Protein AF-A0A520BCU8-F1 (afdb_monomer_lite)

Structure (mmCIF, N/CA/C/O backbone):
data_AF-A0A520BCU8-F1
#
_entry.id   AF-A0A520BCU8-F1
#
loop_
_atom_site.group_PDB
_atom_site.id
_atom_site.type_symbol
_atom_site.label_atom_id
_atom_site.label_alt_id
_atom_site.label_comp_id
_atom_site.label_asym_id
_atom_site.label_entity_id
_atom_site.label_seq_id
_atom_site.pdbx_PDB_ins_code
_atom_site.Cartn_x
_atom_site.Cartn_y
_atom_site.Cartn_z
_atom_site.occupancy
_atom_site.B_iso_or_equiv
_atom_site.auth_seq_id
_atom_site.auth_comp_id
_atom_site.auth_asym_id
_atom_site.auth_atom_id
_atom_site.pdbx_PDB_model_num
ATOM 1 N N . MET A 1 1 ? 6.917 11.283 -70.520 1.00 56.31 1 MET A N 1
ATOM 2 C CA . MET A 1 1 ? 8.160 11.081 -69.735 1.00 56.31 1 MET A CA 1
ATOM 3 C C . MET A 1 1 ? 8.174 11.830 -68.398 1.00 56.31 1 MET A C 1
ATOM 5 O O . MET A 1 1 ? 8.476 11.201 -67.397 1.00 56.31 1 MET A O 1
ATOM 9 N N . LYS A 1 2 ? 7.767 13.112 -68.321 1.00 52.03 2 LYS A N 1
ATOM 10 C CA . LYS A 1 2 ? 7.740 13.886 -67.053 1.00 52.03 2 LYS A CA 1
ATOM 11 C C . LYS A 1 2 ? 6.869 13.267 -65.939 1.00 52.03 2 LYS A C 1
ATOM 13 O O . LYS A 1 2 ? 7.310 13.205 -64.801 1.00 52.03 2 LYS A O 1
ATOM 18 N N . LYS A 1 3 ? 5.693 12.714 -66.276 1.00 52.50 3 LYS A N 1
ATOM 19 C CA . LYS A 1 3 ? 4.791 12.056 -65.304 1.00 52.50 3 LYS A CA 1
ATOM 20 C C . LYS A 1 3 ? 5.388 10.794 -64.656 1.00 52.50 3 LYS A C 1
ATOM 22 O O . LYS A 1 3 ? 5.073 10.509 -63.510 1.00 52.50 3 LYS A O 1
ATOM 27 N N . LEU A 1 4 ? 6.275 10.076 -65.355 1.00 54.75 4 LEU A N 1
ATOM 28 C CA . LEU A 1 4 ? 6.904 8.854 -64.838 1.00 54.75 4 LEU A CA 1
ATOM 29 C C . LEU A 1 4 ? 7.970 9.178 -63.776 1.00 54.75 4 LEU A C 1
ATOM 31 O O . LEU A 1 4 ? 8.058 8.487 -62.770 1.00 54.75 4 LEU A O 1
ATOM 35 N N . HIS A 1 5 ? 8.718 10.274 -63.948 1.00 56.88 5 HIS A N 1
ATOM 36 C CA . HIS A 1 5 ? 9.643 10.771 -62.920 1.00 56.88 5 HIS A CA 1
ATOM 37 C C . HIS A 1 5 ? 8.912 11.310 -61.685 1.00 56.88 5 HIS A C 1
ATOM 39 O O . HIS A 1 5 ? 9.359 11.060 -60.572 1.00 56.88 5 HIS A O 1
ATOM 45 N N . THR A 1 6 ? 7.766 11.982 -61.852 1.00 57.91 6 THR A N 1
ATOM 46 C CA . THR A 1 6 ? 6.951 12.445 -60.714 1.00 57.91 6 THR A CA 1
ATOM 47 C C . THR A 1 6 ? 6.420 11.277 -59.874 1.00 57.91 6 THR A C 1
ATOM 49 O O . THR A 1 6 ? 6.434 11.366 -58.652 1.00 57.91 6 THR A O 1
ATOM 52 N N . LEU A 1 7 ? 6.033 10.166 -60.515 1.00 56.09 7 LEU A N 1
ATOM 53 C CA . LEU A 1 7 ? 5.587 8.935 -59.847 1.00 56.09 7 LEU A CA 1
ATOM 54 C C . LEU A 1 7 ? 6.714 8.214 -59.086 1.00 56.09 7 LEU A C 1
ATOM 56 O O . LEU A 1 7 ? 6.496 7.747 -57.969 1.00 56.09 7 LEU A O 1
ATOM 60 N N . TYR A 1 8 ? 7.926 8.157 -59.646 1.00 57.56 8 TYR A N 1
ATOM 61 C CA . TYR A 1 8 ? 9.093 7.616 -58.934 1.00 57.56 8 TYR A CA 1
ATOM 62 C C . TYR A 1 8 ? 9.507 8.505 -57.756 1.00 57.56 8 TYR A C 1
ATOM 64 O O . TYR A 1 8 ? 9.828 7.998 -56.683 1.00 57.56 8 TYR A O 1
ATOM 72 N N . PHE A 1 9 ? 9.442 9.827 -57.922 1.00 57.75 9 PHE A N 1
ATOM 73 C CA . PHE A 1 9 ? 9.772 10.779 -56.864 1.00 57.75 9 PHE A CA 1
ATOM 74 C C . PHE A 1 9 ? 8.781 10.700 -55.690 1.00 57.75 9 PHE A C 1
ATOM 76 O O . PHE A 1 9 ? 9.198 10.714 -54.534 1.00 57.75 9 PHE A O 1
ATOM 83 N N . SER A 1 10 ? 7.482 10.517 -55.963 1.00 57.78 10 SER A N 1
ATOM 84 C CA . SER A 1 10 ? 6.477 10.292 -54.915 1.00 57.78 10 SER A CA 1
ATOM 85 C C . SER A 1 10 ? 6.637 8.940 -54.208 1.00 57.78 10 SER A C 1
ATOM 87 O O . SER A 1 10 ? 6.438 8.866 -52.999 1.00 57.78 10 SER A O 1
ATOM 89 N N . LEU A 1 11 ? 7.054 7.885 -54.922 1.00 57.47 11 LEU A N 1
ATOM 90 C CA . LEU A 1 11 ? 7.273 6.553 -54.338 1.00 57.47 11 LEU A CA 1
ATOM 91 C C . LEU A 1 11 ? 8.484 6.527 -53.382 1.00 57.47 11 LEU A C 1
ATOM 93 O O . LEU A 1 11 ? 8.438 5.882 -52.336 1.00 57.47 11 LEU A O 1
ATOM 97 N N . ILE A 1 12 ? 9.548 7.271 -53.708 1.00 58.59 12 ILE A N 1
ATOM 98 C CA . ILE A 1 12 ? 10.759 7.385 -52.876 1.00 58.59 12 ILE A CA 1
ATOM 99 C C . ILE A 1 12 ? 10.478 8.171 -51.585 1.00 58.59 12 ILE A C 1
ATOM 101 O O . ILE A 1 12 ? 10.965 7.795 -50.518 1.00 58.59 12 ILE A O 1
ATOM 105 N N . ILE A 1 13 ? 9.638 9.212 -51.644 1.00 57.94 13 ILE A N 1
ATOM 106 C CA . ILE A 1 13 ? 9.234 9.979 -50.453 1.00 57.94 13 ILE A CA 1
ATOM 107 C C . ILE A 1 13 ? 8.404 9.110 -49.495 1.00 57.94 13 ILE A C 1
ATOM 109 O O . ILE A 1 13 ? 8.630 9.155 -48.288 1.00 57.94 13 ILE A O 1
ATOM 113 N N . SER A 1 14 ? 7.510 8.254 -50.000 1.00 56.09 14 SER A N 1
ATOM 114 C CA . SER A 1 14 ? 6.736 7.335 -49.151 1.00 56.09 14 SER A CA 1
ATOM 115 C C . SER A 1 14 ? 7.593 6.259 -48.468 1.00 56.09 14 SER A C 1
ATOM 117 O O . SER A 1 14 ? 7.277 5.862 -47.348 1.00 56.09 14 SER A O 1
ATOM 119 N N . PHE A 1 15 ? 8.701 5.824 -49.080 1.00 54.28 15 PHE A N 1
ATOM 120 C CA . PHE A 1 15 ? 9.622 4.854 -48.468 1.00 54.28 15 PHE A CA 1
ATOM 121 C C . PHE A 1 15 ? 10.521 5.486 -47.386 1.00 54.28 15 PHE A C 1
ATOM 123 O O . PHE A 1 15 ? 10.886 4.826 -46.414 1.00 54.28 15 PHE A O 1
ATOM 130 N N . ALA A 1 16 ? 10.837 6.782 -47.499 1.00 54.47 16 ALA A N 1
ATOM 131 C CA . ALA A 1 16 ? 11.647 7.500 -46.511 1.00 54.47 16 ALA A CA 1
ATOM 132 C C . ALA A 1 16 ? 10.894 7.800 -45.197 1.00 54.47 16 ALA A C 1
ATOM 134 O O . ALA A 1 16 ? 11.512 7.871 -44.135 1.00 54.47 16 ALA A O 1
ATOM 135 N N . VAL A 1 17 ? 9.561 7.925 -45.237 1.00 52.97 17 VAL A N 1
ATOM 136 C CA . VAL A 1 17 ? 8.739 8.218 -44.044 1.00 52.97 17 VAL A CA 1
ATOM 137 C C . VAL A 1 17 ? 8.483 6.965 -43.185 1.00 52.97 17 VAL A C 1
ATOM 139 O O . VAL A 1 17 ? 8.250 7.084 -41.984 1.00 52.97 17 VAL A O 1
ATOM 142 N N . ALA A 1 18 ? 8.606 5.757 -43.746 1.00 53.53 18 ALA A N 1
ATOM 143 C CA . ALA A 1 18 ? 8.321 4.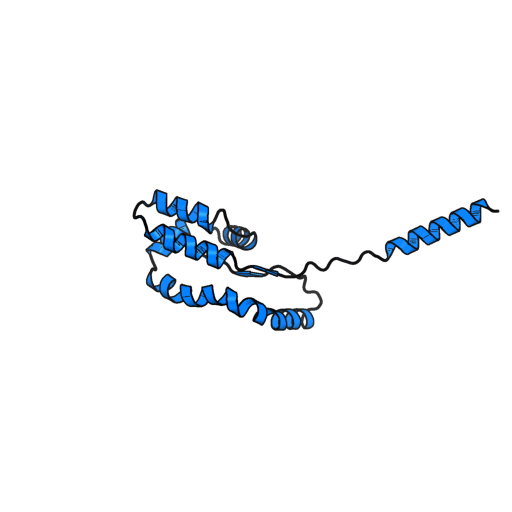505 -43.033 1.00 53.53 18 ALA A CA 1
ATOM 144 C C . ALA A 1 18 ? 9.370 4.110 -41.968 1.00 53.53 18 ALA A C 1
ATOM 146 O O . ALA A 1 18 ? 9.080 3.283 -41.107 1.00 53.53 18 ALA A O 1
ATOM 147 N N . ASN A 1 19 ? 10.570 4.706 -41.979 1.00 52.62 19 ASN A N 1
ATOM 148 C CA . ASN A 1 19 ? 11.669 4.311 -41.083 1.00 52.62 19 ASN A CA 1
ATOM 149 C C . ASN A 1 19 ? 11.728 5.079 -39.749 1.00 52.62 19 ASN A C 1
ATOM 151 O O . ASN A 1 19 ? 12.595 4.797 -38.928 1.00 52.62 19 ASN A O 1
ATOM 155 N N . ASN A 1 20 ? 10.804 6.011 -39.491 1.00 50.66 20 ASN A N 1
ATOM 156 C CA . ASN A 1 20 ? 10.735 6.752 -38.223 1.00 50.66 20 ASN A CA 1
ATOM 157 C C . ASN A 1 20 ? 9.615 6.251 -37.298 1.00 50.66 20 ASN A C 1
ATOM 159 O O . ASN A 1 20 ? 9.017 7.029 -36.556 1.00 50.66 20 ASN A O 1
ATOM 163 N N . ILE A 1 21 ? 9.336 4.943 -37.290 1.00 54.12 21 ILE A N 1
ATOM 164 C CA . ILE A 1 21 ? 8.602 4.336 -36.172 1.00 54.12 21 ILE A CA 1
ATOM 165 C C . ILE A 1 21 ? 9.599 4.181 -35.024 1.00 54.12 21 ILE A C 1
ATOM 167 O O . ILE A 1 21 ? 10.130 3.107 -34.750 1.00 54.12 21 ILE A O 1
ATOM 171 N N . GLN A 1 22 ? 9.895 5.294 -34.360 1.00 53.78 22 GLN A N 1
ATOM 172 C CA . GLN A 1 22 ? 10.575 5.263 -33.080 1.00 53.78 22 GLN A CA 1
ATOM 173 C C . GLN A 1 22 ? 9.600 4.602 -32.105 1.00 53.78 22 GLN A C 1
ATOM 175 O O . GLN A 1 22 ? 8.638 5.222 -31.655 1.00 53.78 22 GLN A O 1
ATOM 180 N N . ALA A 1 23 ? 9.798 3.310 -31.838 1.00 51.19 23 ALA A N 1
ATOM 181 C CA . ALA A 1 23 ? 9.070 2.611 -30.795 1.00 51.19 23 ALA A CA 1
ATOM 182 C C . ALA A 1 23 ? 9.281 3.400 -29.498 1.00 51.19 23 ALA A C 1
ATOM 184 O O . ALA A 1 23 ? 10.377 3.394 -28.938 1.00 51.19 23 ALA A O 1
ATOM 185 N N . GLN A 1 24 ? 8.261 4.138 -29.052 1.00 53.66 24 GLN A N 1
ATOM 186 C CA . GLN A 1 24 ? 8.291 4.805 -27.758 1.00 53.66 24 GLN A CA 1
ATOM 187 C C . GLN A 1 24 ? 8.467 3.710 -26.713 1.00 53.66 24 GLN A C 1
ATOM 189 O O . GLN A 1 24 ? 7.530 2.983 -26.380 1.00 53.66 24 GLN A O 1
ATOM 194 N N . SER A 1 25 ? 9.696 3.546 -26.223 1.00 61.16 25 SER A N 1
ATOM 195 C CA . SER A 1 25 ? 9.953 2.645 -25.118 1.00 61.16 25 SER A CA 1
ATOM 196 C C . SER A 1 25 ? 9.228 3.235 -23.920 1.00 61.16 25 SER A C 1
ATOM 198 O O . SER A 1 25 ? 9.662 4.254 -23.379 1.00 61.16 25 SER A O 1
ATOM 200 N N . LYS A 1 26 ? 8.095 2.639 -23.542 1.00 65.19 26 LYS A N 1
ATOM 201 C CA . LYS A 1 26 ? 7.363 3.034 -22.342 1.00 65.19 26 LYS A CA 1
ATOM 202 C C . LYS A 1 26 ? 8.354 2.998 -21.183 1.00 65.19 26 LYS A C 1
ATOM 204 O O . LYS A 1 26 ? 8.918 1.944 -20.885 1.00 65.19 26 LYS A O 1
ATOM 209 N N . GLN A 1 27 ? 8.638 4.159 -20.602 1.00 72.94 27 GLN A N 1
ATOM 210 C CA . GLN A 1 27 ? 9.576 4.229 -19.498 1.00 72.94 27 GLN A CA 1
ATOM 211 C C . GLN A 1 27 ? 8.954 3.502 -18.311 1.00 72.94 27 GLN A C 1
ATOM 213 O O . GLN A 1 27 ? 7.836 3.809 -17.902 1.00 72.94 27 GLN A O 1
ATOM 218 N N . GLN A 1 28 ? 9.664 2.496 -17.810 1.00 81.94 28 GLN A N 1
ATOM 219 C CA . GLN A 1 28 ? 9.267 1.773 -16.614 1.00 81.94 28 GLN A CA 1
ATOM 220 C C . GLN A 1 28 ? 9.310 2.732 -15.429 1.00 81.94 28 GLN A C 1
ATOM 222 O O . GLN A 1 28 ? 10.339 3.353 -15.169 1.00 81.94 28 GLN A O 1
ATOM 227 N N . THR A 1 29 ? 8.183 2.863 -14.735 1.00 89.31 29 THR A N 1
ATOM 228 C CA . THR A 1 29 ? 8.071 3.706 -13.547 1.00 89.31 29 THR A CA 1
ATOM 229 C C . THR A 1 29 ? 7.897 2.859 -12.298 1.00 89.31 29 THR A C 1
ATOM 231 O O . THR A 1 29 ? 7.303 1.779 -12.327 1.00 89.31 29 THR A O 1
ATOM 234 N N . ILE A 1 30 ? 8.429 3.363 -11.187 1.00 93.38 30 ILE A N 1
ATOM 235 C CA . ILE A 1 30 ? 8.203 2.806 -9.858 1.00 93.38 30 ILE A CA 1
ATOM 236 C C . ILE A 1 30 ? 7.083 3.617 -9.216 1.00 93.38 30 ILE A C 1
ATOM 238 O O . ILE A 1 30 ? 7.223 4.817 -8.985 1.00 93.38 30 ILE A O 1
ATOM 242 N N . VAL A 1 31 ? 5.961 2.962 -8.944 1.00 95.75 31 VAL A N 1
ATOM 243 C CA . VAL A 1 31 ? 4.758 3.564 -8.375 1.00 95.75 31 VAL A CA 1
ATOM 244 C C . VAL A 1 31 ? 4.576 3.031 -6.959 1.00 95.75 31 VAL A C 1
ATOM 246 O O . VAL A 1 31 ? 4.448 1.829 -6.754 1.00 95.75 31 VAL A O 1
ATOM 249 N N . TYR A 1 32 ? 4.564 3.924 -5.974 1.00 96.81 32 TYR A N 1
ATOM 250 C CA . TYR A 1 32 ? 4.471 3.564 -4.553 1.00 96.81 32 TYR A CA 1
ATOM 251 C C . TYR A 1 32 ? 3.394 4.346 -3.791 1.00 96.81 32 TYR A C 1
ATOM 253 O O . TYR A 1 32 ? 3.315 4.265 -2.569 1.00 96.81 32 TYR A O 1
ATOM 261 N N . THR A 1 33 ? 2.542 5.089 -4.500 1.00 97.69 33 THR A N 1
ATOM 262 C CA . THR A 1 33 ? 1.464 5.902 -3.910 1.00 97.69 33 THR A CA 1
ATOM 263 C C . THR A 1 33 ? 0.464 5.079 -3.098 1.00 97.69 33 THR A C 1
ATOM 265 O O . THR A 1 33 ? -0.146 5.605 -2.172 1.00 97.69 33 THR A O 1
ATOM 268 N N . ASP A 1 34 ? 0.318 3.785 -3.396 1.00 98.38 34 ASP A N 1
ATOM 269 C CA . ASP A 1 34 ? -0.547 2.889 -2.624 1.00 98.38 34 ASP A CA 1
ATOM 270 C C . ASP A 1 34 ? -0.045 2.680 -1.189 1.00 98.38 34 ASP A C 1
ATOM 272 O O . ASP A 1 34 ? -0.858 2.451 -0.297 1.00 98.38 34 ASP A O 1
ATOM 276 N N . ILE A 1 35 ? 1.261 2.812 -0.931 1.00 98.44 35 ILE A N 1
ATOM 277 C CA . ILE A 1 35 ? 1.805 2.762 0.433 1.00 98.44 35 ILE A CA 1
ATOM 278 C C . ILE A 1 35 ? 1.280 3.943 1.257 1.00 98.44 35 ILE A C 1
ATOM 280 O O . ILE A 1 35 ? 0.793 3.751 2.370 1.00 98.44 35 ILE A O 1
ATOM 284 N N . ASP A 1 36 ? 1.332 5.155 0.699 1.00 97.94 36 ASP A N 1
ATOM 285 C CA . ASP A 1 36 ? 0.845 6.364 1.370 1.00 97.94 36 ASP A CA 1
ATOM 286 C C . ASP A 1 36 ? -0.678 6.305 1.567 1.00 97.94 36 ASP A C 1
ATOM 288 O O . ASP A 1 36 ? -1.174 6.536 2.672 1.00 97.94 36 ASP A O 1
ATOM 292 N N . ASN A 1 37 ? -1.421 5.925 0.520 1.00 98.50 37 ASN A N 1
ATOM 293 C CA . ASN A 1 37 ? -2.876 5.762 0.584 1.00 98.50 37 ASN A CA 1
ATOM 294 C C . ASN A 1 37 ? -3.291 4.764 1.678 1.00 98.50 37 ASN A C 1
ATOM 296 O O . ASN A 1 37 ? -4.216 5.045 2.444 1.00 98.50 37 ASN A O 1
ATOM 300 N N . PHE A 1 38 ? -2.593 3.627 1.785 1.00 98.56 38 PHE A N 1
ATOM 301 C CA . PHE A 1 38 ? -2.874 2.626 2.811 1.00 98.56 38 PHE A CA 1
ATOM 302 C C . PHE A 1 38 ? -2.678 3.190 4.215 1.00 98.56 38 PHE A C 1
ATOM 304 O O . PHE A 1 38 ? -3.568 3.052 5.047 1.00 98.56 38 PHE A O 1
ATOM 311 N N . TRP A 1 39 ? -1.546 3.844 4.497 1.00 98.38 39 TRP A N 1
ATOM 312 C CA . TRP A 1 39 ? -1.279 4.339 5.849 1.00 98.38 39 TRP A CA 1
ATOM 313 C C . TRP A 1 39 ? -2.214 5.477 6.258 1.00 98.38 39 TRP A C 1
ATOM 315 O O . TRP A 1 39 ? -2.640 5.518 7.411 1.00 98.38 39 TRP A O 1
ATOM 325 N N . VAL A 1 40 ? -2.620 6.333 5.313 1.00 98.56 40 VAL A N 1
ATOM 326 C CA . VAL A 1 40 ? -3.676 7.332 5.543 1.00 98.56 40 VAL A CA 1
ATOM 327 C C . VAL A 1 40 ? -5.000 6.654 5.906 1.00 98.56 40 VAL A C 1
ATOM 329 O O . VAL A 1 40 ? -5.671 7.078 6.850 1.00 98.56 40 VAL A O 1
ATOM 332 N N . ALA A 1 41 ? -5.380 5.590 5.194 1.00 98.38 41 ALA A N 1
ATOM 333 C CA . ALA A 1 41 ? -6.590 4.833 5.495 1.00 98.38 41 ALA A CA 1
ATOM 334 C C . ALA A 1 41 ? -6.492 4.108 6.850 1.00 98.38 41 ALA A C 1
ATOM 336 O O . ALA A 1 41 ? -7.404 4.214 7.666 1.00 98.38 41 ALA A O 1
ATOM 337 N N . PHE A 1 42 ? -5.369 3.440 7.119 1.00 98.31 42 PHE A N 1
ATOM 338 C CA . PHE A 1 42 ? -5.079 2.712 8.356 1.00 98.31 42 PHE A CA 1
ATOM 339 C C . PHE A 1 42 ? -5.174 3.608 9.597 1.00 98.31 42 PHE A C 1
ATOM 341 O O . PHE A 1 42 ? -5.810 3.240 10.586 1.00 98.31 42 PHE A O 1
ATOM 348 N N . ASP A 1 43 ? -4.572 4.798 9.552 1.00 98.00 43 ASP A N 1
ATOM 349 C CA . ASP A 1 43 ? -4.641 5.754 10.660 1.00 98.00 43 ASP A CA 1
ATOM 350 C C . ASP A 1 43 ? -6.075 6.296 10.823 1.00 98.00 43 ASP A C 1
ATOM 352 O O . ASP A 1 43 ? -6.584 6.390 11.938 1.00 98.00 43 ASP A O 1
ATOM 356 N N . SER A 1 44 ? -6.777 6.558 9.713 1.00 98.19 44 SER A N 1
ATOM 357 C CA . SER A 1 44 ? -8.161 7.058 9.726 1.00 98.19 44 SER A CA 1
ATOM 358 C C . SER A 1 44 ? -9.161 6.047 10.306 1.00 98.19 44 SER A C 1
ATOM 360 O O . SER A 1 44 ? -10.054 6.430 11.062 1.00 98.19 44 SER A O 1
ATOM 362 N N . VAL A 1 45 ? -9.011 4.754 9.999 1.00 97.19 45 VAL A N 1
ATOM 363 C CA . VAL A 1 45 ? -9.861 3.663 10.522 1.00 97.19 45 VAL A CA 1
ATOM 364 C C . VAL A 1 45 ? -9.869 3.632 12.048 1.00 97.19 45 VAL A C 1
ATOM 366 O O . VAL A 1 45 ? -10.901 3.366 12.656 1.00 97.19 45 VAL A O 1
ATOM 369 N N . GLN A 1 46 ? -8.739 3.942 12.681 1.00 95.00 46 GLN A N 1
ATOM 370 C CA . GLN A 1 46 ? -8.591 3.882 14.137 1.00 95.00 46 GLN A CA 1
ATOM 371 C C . GLN A 1 46 ? -9.298 5.029 14.874 1.00 95.00 46 GLN A C 1
ATOM 373 O O . GLN A 1 46 ? -9.459 4.965 16.089 1.00 95.00 46 GLN A O 1
ATOM 378 N N . THR A 1 47 ? -9.758 6.063 14.162 1.00 97.06 47 THR A N 1
ATOM 379 C CA . THR A 1 47 ? -10.460 7.213 14.763 1.00 97.06 47 THR A CA 1
ATOM 380 C C . THR A 1 47 ? -11.928 6.930 15.101 1.00 97.06 47 THR A C 1
ATOM 382 O O . THR A 1 47 ? -12.610 7.765 15.692 1.00 97.06 47 THR A O 1
ATOM 385 N N . THR A 1 48 ? -12.438 5.755 14.731 1.00 96.94 48 THR A N 1
ATOM 386 C CA . THR A 1 48 ? -13.814 5.336 14.998 1.00 96.94 48 THR A CA 1
ATOM 387 C C . THR A 1 48 ? -13.874 3.844 15.306 1.00 96.94 48 THR A C 1
ATOM 389 O O . THR A 1 48 ? -13.041 3.078 14.835 1.00 96.94 48 THR A O 1
ATOM 392 N N . THR A 1 49 ? -14.867 3.419 16.083 1.00 95.19 49 THR A N 1
ATOM 393 C CA . THR A 1 49 ? -15.157 2.004 16.376 1.00 95.19 49 THR A CA 1
ATOM 394 C C . THR A 1 49 ? -16.312 1.449 15.536 1.00 95.19 49 THR A C 1
ATOM 396 O O . THR A 1 49 ? -16.576 0.248 15.557 1.00 95.19 49 THR A O 1
ATOM 399 N N . ASP A 1 50 ? -16.994 2.306 14.773 1.00 98.00 50 ASP A N 1
ATOM 400 C CA . ASP A 1 50 ? -18.098 1.929 13.894 1.00 98.00 50 ASP A CA 1
ATOM 401 C C . ASP A 1 50 ? -17.568 1.148 12.683 1.00 98.00 50 ASP A C 1
ATOM 403 O O . ASP A 1 50 ? -16.829 1.677 11.850 1.00 98.00 50 ASP A O 1
ATOM 407 N N . SER A 1 51 ? -17.965 -0.121 12.578 1.00 95.94 51 SER A N 1
ATOM 408 C CA . SER A 1 51 ? -17.477 -1.028 11.535 1.00 95.94 51 SER A CA 1
ATOM 409 C C . SER A 1 51 ? -17.818 -0.567 10.118 1.00 95.94 51 SER A C 1
ATOM 411 O O . SER A 1 51 ? -16.986 -0.716 9.225 1.00 95.94 51 SER A O 1
ATOM 41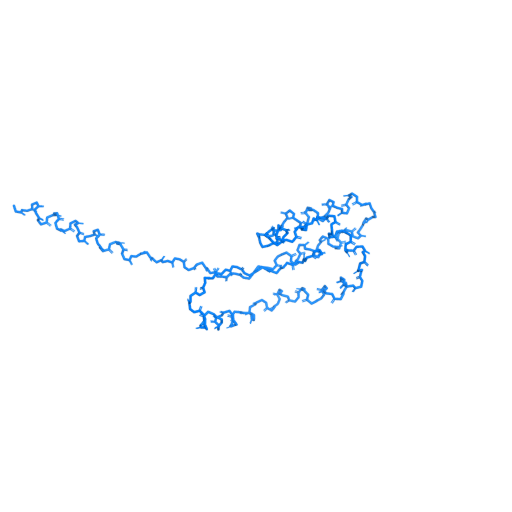3 N N . LEU A 1 52 ? -19.002 0.013 9.902 1.00 97.75 52 LEU A N 1
ATOM 414 C CA . LEU A 1 52 ? -19.413 0.483 8.578 1.00 97.75 52 LEU A CA 1
ATOM 415 C C . LEU A 1 52 ? -18.620 1.728 8.181 1.00 97.75 52 LEU A C 1
ATOM 417 O O . LEU A 1 52 ? -18.181 1.843 7.035 1.00 97.75 52 LEU A O 1
ATOM 421 N N . LYS A 1 53 ? -18.360 2.631 9.135 1.00 98.38 53 LYS A N 1
ATOM 422 C CA . LYS A 1 53 ? -17.492 3.794 8.893 1.00 98.38 53 LYS A CA 1
ATOM 423 C C . LYS A 1 53 ? -16.058 3.373 8.600 1.00 98.38 53 LYS A C 1
ATOM 425 O O . LYS A 1 53 ? -15.466 3.891 7.659 1.00 98.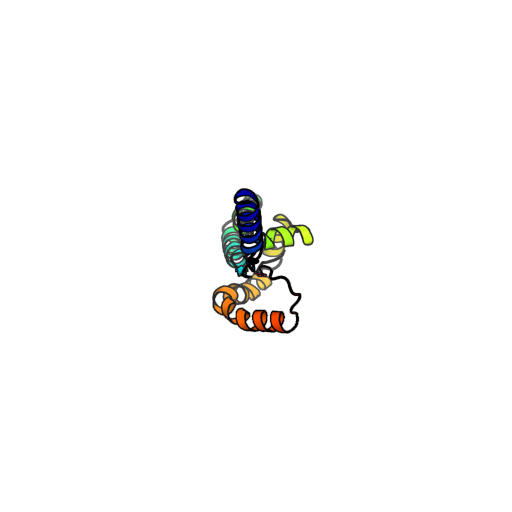38 53 LYS A O 1
ATOM 430 N N . GLN A 1 54 ? -15.510 2.418 9.350 1.00 98.44 54 GLN A N 1
ATOM 431 C CA . GLN A 1 54 ? -14.168 1.891 9.093 1.00 98.44 54 GLN A CA 1
ATOM 432 C C . GLN A 1 54 ? -14.051 1.274 7.693 1.00 98.44 54 GLN A C 1
ATOM 434 O O . GLN A 1 54 ? -13.096 1.567 6.971 1.00 98.44 54 GLN A O 1
ATOM 439 N N . LEU A 1 55 ? -15.044 0.477 7.288 1.00 98.38 55 LEU A N 1
ATOM 440 C CA . LEU A 1 55 ? -15.087 -0.122 5.957 1.00 98.38 55 LEU A CA 1
ATOM 441 C C . LEU A 1 55 ? -15.143 0.952 4.861 1.00 98.38 55 LEU A C 1
ATOM 443 O O . LEU A 1 55 ? -14.360 0.908 3.915 1.00 98.38 55 LEU A O 1
ATOM 447 N N . ASN A 1 56 ? -16.005 1.963 5.018 1.00 98.50 56 ASN A N 1
ATOM 448 C CA . ASN A 1 56 ? -16.112 3.072 4.069 1.00 98.50 56 ASN A CA 1
ATOM 449 C C . ASN A 1 56 ? -14.806 3.879 3.958 1.00 98.50 56 ASN A C 1
ATOM 451 O O . ASN A 1 56 ? -14.397 4.255 2.860 1.00 98.50 56 ASN A O 1
ATOM 455 N N . VAL A 1 57 ? -14.127 4.116 5.084 1.00 98.50 57 VAL A N 1
ATOM 456 C CA . VAL A 1 57 ? -12.826 4.796 5.116 1.00 98.50 57 VAL A CA 1
ATOM 457 C C . VAL A 1 57 ? -11.781 4.012 4.321 1.00 98.50 57 VAL A C 1
ATOM 459 O O . VAL A 1 57 ? -11.111 4.612 3.480 1.00 98.50 57 VAL A O 1
ATOM 462 N N . LEU A 1 58 ? -11.663 2.693 4.527 1.00 98.25 58 LEU A N 1
ATOM 463 C CA . LEU A 1 58 ? -10.734 1.852 3.757 1.00 98.25 58 LEU A CA 1
ATOM 464 C C . LEU A 1 58 ? -11.078 1.823 2.273 1.00 98.25 58 LEU A C 1
ATOM 466 O O . LEU A 1 58 ? -10.185 1.993 1.441 1.00 98.25 58 LEU A O 1
ATOM 470 N N . GLN A 1 59 ? -12.361 1.666 1.944 1.00 98.56 59 GLN A N 1
ATOM 471 C CA . GLN A 1 59 ? -12.826 1.666 0.562 1.00 98.56 59 GLN A CA 1
ATOM 472 C C . GLN A 1 59 ? -12.389 2.955 -0.141 1.00 98.56 59 GLN A C 1
ATOM 474 O O . GLN A 1 59 ? -11.662 2.916 -1.128 1.00 98.56 59 GLN A O 1
ATOM 479 N N . ARG A 1 60 ? -12.749 4.107 0.428 1.00 98.69 60 ARG A N 1
ATOM 480 C CA . ARG A 1 60 ? -12.544 5.415 -0.198 1.00 98.69 60 ARG A CA 1
ATOM 481 C C . ARG A 1 60 ? -11.082 5.847 -0.238 1.00 98.69 60 ARG A C 1
ATOM 483 O O . ARG A 1 60 ? -10.654 6.501 -1.188 1.00 98.69 60 ARG A O 1
ATOM 490 N N . LEU A 1 61 ? -10.330 5.591 0.832 1.00 98.69 61 LEU A N 1
ATOM 491 C CA . LEU A 1 61 ? -8.968 6.113 0.968 1.00 98.69 61 LEU A CA 1
ATOM 492 C C . LEU A 1 61 ? -7.908 5.172 0.409 1.00 98.69 61 LEU A C 1
ATOM 494 O O . LEU A 1 61 ? -6.861 5.670 0.000 1.00 98.69 61 LEU A O 1
ATOM 498 N N . TYR A 1 62 ? -8.178 3.866 0.349 1.00 98.44 62 TYR A N 1
ATOM 499 C CA . TYR A 1 62 ? -7.222 2.892 -0.161 1.00 98.44 62 TYR A CA 1
ATOM 500 C C . TYR A 1 62 ? -7.683 2.224 -1.453 1.00 98.44 62 TYR A C 1
ATOM 502 O O . TYR A 1 62 ? -7.015 2.359 -2.476 1.00 98.44 62 TYR A O 1
ATOM 510 N N . VAL A 1 63 ? -8.835 1.552 -1.437 1.00 98.25 63 VAL A N 1
ATOM 511 C CA . VAL A 1 63 ? -9.261 0.737 -2.580 1.00 98.25 63 VAL A CA 1
ATOM 512 C C . VAL A 1 63 ? -9.616 1.607 -3.779 1.00 98.25 63 VAL A C 1
ATOM 514 O O . VAL A 1 63 ? -9.077 1.383 -4.859 1.00 98.25 63 VAL A O 1
ATOM 517 N N . ASP A 1 64 ? -10.468 2.616 -3.627 1.00 98.50 64 ASP A N 1
ATOM 518 C CA . ASP A 1 64 ? -10.928 3.481 -4.724 1.00 98.50 64 ASP A CA 1
ATOM 519 C C . ASP A 1 64 ? -9.793 4.313 -5.325 1.00 98.50 64 ASP A C 1
ATOM 521 O O . ASP A 1 64 ? -9.748 4.519 -6.535 1.00 98.50 64 ASP A O 1
ATOM 525 N N . LYS A 1 65 ? -8.835 4.729 -4.490 1.00 98.44 65 LYS A N 1
ATOM 526 C CA . LYS A 1 65 ? -7.614 5.438 -4.907 1.00 98.44 65 LYS A CA 1
ATOM 527 C C . LYS A 1 65 ? -6.503 4.513 -5.410 1.00 98.44 65 LYS A C 1
ATOM 529 O O . LYS A 1 65 ? -5.431 5.002 -5.767 1.00 98.44 65 LYS A O 1
ATOM 534 N N . GLY A 1 66 ? -6.740 3.204 -5.398 1.00 97.81 66 GLY A N 1
ATOM 535 C CA . GLY A 1 66 ? -5.753 2.195 -5.737 1.00 97.81 66 GLY A CA 1
ATOM 536 C C . GLY A 1 66 ? -5.209 2.354 -7.148 1.00 97.81 66 GLY A C 1
ATOM 537 O O . GLY A 1 66 ? -5.966 2.568 -8.098 1.00 97.81 66 GLY A O 1
ATOM 538 N N . THR A 1 67 ? -3.894 2.208 -7.296 1.00 98.31 67 THR A N 1
ATOM 539 C CA . THR A 1 67 ? -3.261 2.210 -8.619 1.00 98.31 67 THR A CA 1
ATOM 540 C C . THR A 1 67 ? -3.723 1.013 -9.461 1.00 98.31 67 THR A C 1
ATOM 542 O O . THR A 1 67 ? -4.225 0.024 -8.915 1.00 98.31 67 THR A O 1
ATOM 545 N N . PRO A 1 68 ? -3.485 1.020 -10.790 1.00 97.62 68 PRO A N 1
ATOM 546 C CA . PRO A 1 68 ? -3.716 -0.165 -11.615 1.00 97.62 68 PRO A CA 1
ATOM 547 C C . PRO A 1 68 ? -3.030 -1.426 -11.071 1.00 97.62 68 PRO A C 1
ATOM 549 O O . PRO A 1 68 ? -3.587 -2.514 -11.179 1.00 97.62 68 PRO A O 1
ATOM 552 N N . GLY A 1 69 ? -1.857 -1.280 -10.439 1.00 97.06 69 GLY A N 1
ATOM 553 C CA . GLY A 1 69 ? -1.155 -2.385 -9.792 1.00 97.06 69 GLY A CA 1
ATOM 554 C C . GLY A 1 69 ? -1.914 -2.954 -8.598 1.00 97.06 69 GLY A C 1
ATOM 555 O O . GLY A 1 69 ? -2.067 -4.169 -8.513 1.00 97.06 69 GLY A O 1
ATOM 556 N N . LEU A 1 70 ? -2.449 -2.103 -7.714 1.00 98.19 70 LEU A N 1
ATOM 557 C CA . LEU A 1 70 ? -3.280 -2.566 -6.598 1.00 98.19 70 LEU A CA 1
ATOM 558 C C . LEU A 1 70 ? -4.560 -3.239 -7.092 1.00 98.19 70 LEU A C 1
ATOM 560 O O . LEU A 1 70 ? -4.909 -4.302 -6.593 1.00 98.19 70 LEU A O 1
ATOM 564 N N . LYS A 1 71 ? -5.235 -2.667 -8.095 1.00 98.06 71 LYS A N 1
ATOM 565 C CA . LYS A 1 71 ? -6.457 -3.258 -8.663 1.00 98.06 71 LYS A CA 1
ATOM 566 C C . LYS A 1 71 ? -6.197 -4.641 -9.266 1.00 98.06 71 LYS A C 1
ATOM 568 O O . LYS A 1 71 ? -6.915 -5.581 -8.942 1.00 98.06 71 LYS A O 1
ATOM 573 N N . ALA A 1 72 ? -5.134 -4.784 -10.057 1.00 97.50 72 ALA A N 1
ATOM 574 C CA . ALA A 1 72 ? -4.734 -6.076 -10.612 1.00 97.50 72 ALA A CA 1
ATOM 575 C C . ALA A 1 72 ? -4.325 -7.074 -9.514 1.00 97.50 72 ALA A C 1
ATOM 577 O O . ALA A 1 72 ? -4.636 -8.259 -9.594 1.00 97.50 72 ALA A O 1
ATOM 578 N N . PHE A 1 73 ? -3.648 -6.601 -8.464 1.00 96.56 73 PHE A N 1
ATOM 579 C CA . PHE A 1 73 ? -3.270 -7.440 -7.330 1.00 96.56 73 PHE A CA 1
ATOM 580 C C . PHE A 1 73 ? -4.493 -7.926 -6.541 1.00 96.56 73 PHE A C 1
ATOM 582 O O . PHE A 1 73 ? -4.555 -9.100 -6.183 1.00 96.56 73 PHE A O 1
ATOM 589 N N . MET A 1 74 ? -5.483 -7.054 -6.328 1.00 97.25 74 MET A N 1
ATOM 590 C CA . MET A 1 74 ? -6.769 -7.399 -5.718 1.00 97.25 74 MET A CA 1
ATOM 591 C C . MET A 1 74 ? -7.502 -8.469 -6.514 1.00 97.25 74 MET A C 1
ATOM 593 O O . MET A 1 74 ? -7.926 -9.462 -5.934 1.00 97.25 74 MET A O 1
ATOM 597 N N . GLU A 1 75 ? -7.611 -8.287 -7.829 1.00 97.62 75 GLU A N 1
ATOM 598 C CA . GLU A 1 75 ? -8.252 -9.246 -8.728 1.00 97.62 75 GLU A CA 1
ATOM 599 C C . GLU A 1 75 ? -7.548 -10.607 -8.680 1.00 97.62 75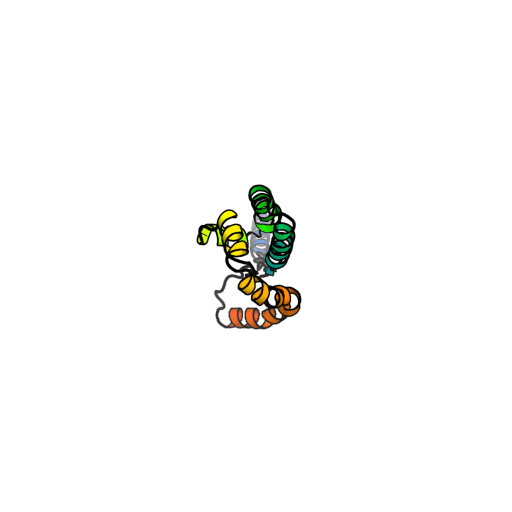 GLU A C 1
ATOM 601 O O . GLU A 1 75 ? -8.186 -11.633 -8.454 1.00 97.62 75 GLU A O 1
ATOM 606 N N . ALA A 1 76 ? -6.216 -10.618 -8.785 1.00 97.31 76 ALA A N 1
ATOM 607 C CA . ALA A 1 76 ? -5.426 -11.846 -8.776 1.00 97.31 76 ALA A CA 1
ATOM 608 C C . ALA A 1 76 ? -5.462 -12.600 -7.434 1.00 97.31 76 ALA A C 1
ATOM 610 O O . ALA A 1 76 ? -5.221 -13.808 -7.402 1.00 97.31 76 ALA A O 1
ATOM 611 N N . LYS A 1 77 ? -5.699 -11.900 -6.317 1.00 96.25 77 LYS A N 1
ATOM 612 C CA . LYS A 1 77 ? -5.718 -12.480 -4.964 1.00 96.25 77 LYS A CA 1
ATOM 613 C C . LYS A 1 77 ? -7.118 -12.646 -4.375 1.00 96.25 77 LYS A C 1
ATOM 615 O O . LYS A 1 77 ? -7.239 -13.263 -3.322 1.00 96.25 77 LYS A O 1
ATOM 620 N N . GLY A 1 78 ? -8.153 -12.120 -5.028 1.00 95.94 78 GLY A N 1
ATOM 621 C CA . GLY A 1 78 ? -9.514 -12.094 -4.492 1.00 95.94 78 GLY A CA 1
ATOM 622 C C . GLY A 1 78 ? -9.650 -11.230 -3.234 1.00 95.94 78 GLY A C 1
ATOM 623 O O . GLY A 1 78 ? -10.437 -11.556 -2.349 1.00 95.94 78 GLY A O 1
ATOM 624 N N . TYR A 1 79 ? -8.859 -10.160 -3.111 1.00 95.69 79 TYR A N 1
ATOM 625 C CA . TYR A 1 79 ? -8.906 -9.294 -1.933 1.00 95.69 79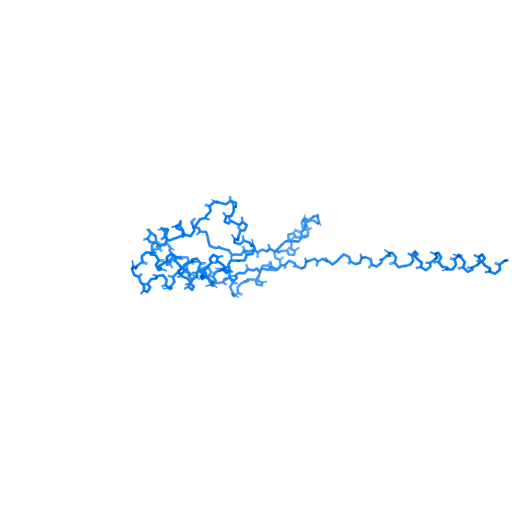 TYR A CA 1
ATOM 626 C C . TYR A 1 79 ? -10.119 -8.371 -1.941 1.00 95.69 79 TYR A C 1
ATOM 628 O O . TYR A 1 79 ? -10.442 -7.748 -2.953 1.00 95.69 79 TYR A O 1
ATOM 636 N N . THR A 1 80 ? -10.735 -8.227 -0.770 1.00 97.56 80 THR A N 1
ATOM 637 C CA . THR A 1 80 ? -11.861 -7.321 -0.534 1.00 97.56 80 THR A CA 1
ATOM 638 C C . THR A 1 80 ? -11.533 -6.332 0.578 1.00 97.56 80 THR A C 1
ATOM 640 O O . THR A 1 80 ? -10.643 -6.556 1.402 1.00 97.56 80 THR A O 1
ATOM 643 N N . THR A 1 81 ? -12.263 -5.223 0.627 1.00 97.81 81 THR A N 1
ATOM 644 C CA . THR A 1 81 ? -12.084 -4.186 1.653 1.00 97.81 81 THR A CA 1
ATOM 645 C C . THR A 1 81 ? -12.337 -4.730 3.062 1.00 97.81 81 THR A C 1
ATOM 647 O O . THR A 1 81 ? -11.646 -4.360 4.012 1.00 97.81 81 THR A O 1
ATOM 650 N N . GLU A 1 82 ? -13.278 -5.664 3.198 1.00 97.75 82 GLU A N 1
ATOM 651 C CA . GLU A 1 82 ? -13.581 -6.372 4.442 1.00 97.75 82 GLU A CA 1
ATOM 652 C C . GLU A 1 82 ? -12.392 -7.214 4.911 1.00 97.75 82 GLU A C 1
ATOM 654 O O . GLU A 1 82 ? -12.100 -7.231 6.108 1.00 97.75 82 GLU A O 1
ATOM 659 N N . ALA A 1 83 ? -11.676 -7.865 3.985 1.00 96.81 83 ALA A N 1
ATOM 660 C CA . ALA A 1 83 ? -10.484 -8.647 4.308 1.00 96.81 83 ALA A CA 1
ATOM 661 C C . ALA A 1 83 ? -9.383 -7.760 4.911 1.00 96.81 83 ALA A C 1
ATOM 663 O O . ALA A 1 83 ? -8.826 -8.092 5.958 1.00 96.81 83 ALA A O 1
ATOM 664 N N . TRP A 1 84 ? -9.136 -6.579 4.333 1.00 96.81 84 TRP A N 1
ATOM 665 C CA . TRP A 1 84 ? -8.212 -5.607 4.930 1.00 96.81 84 TRP A CA 1
ATOM 666 C C . TRP A 1 84 ? -8.652 -5.170 6.321 1.00 96.81 84 TRP A C 1
ATOM 668 O O . TRP A 1 84 ? -7.833 -5.138 7.240 1.00 96.81 84 TRP A O 1
ATOM 678 N N . LEU A 1 85 ? -9.934 -4.836 6.493 1.00 97.56 85 LEU A N 1
ATOM 679 C CA . LEU A 1 85 ? -10.442 -4.401 7.790 1.00 97.56 85 LEU A CA 1
ATOM 680 C C . LEU A 1 85 ? -10.266 -5.492 8.856 1.00 97.56 85 LEU A C 1
ATOM 682 O O . LEU A 1 85 ? -9.871 -5.190 9.985 1.00 97.56 85 LEU A O 1
ATOM 686 N N . ALA A 1 86 ? -10.515 -6.752 8.494 1.00 97.56 86 ALA A N 1
ATOM 687 C CA . ALA A 1 86 ? -10.282 -7.895 9.367 1.00 97.56 86 ALA A CA 1
ATOM 688 C C . ALA A 1 86 ? -8.801 -7.989 9.768 1.00 97.56 86 ALA A C 1
ATOM 690 O O . ALA A 1 86 ? -8.490 -7.979 10.958 1.00 97.56 86 ALA A O 1
ATOM 691 N N . CYS A 1 87 ? -7.877 -7.968 8.805 1.00 96.62 87 CYS A N 1
ATOM 692 C CA . CYS A 1 87 ? -6.444 -8.071 9.087 1.00 96.62 87 CYS A CA 1
ATOM 693 C C . CYS A 1 87 ? -5.905 -6.886 9.907 1.00 96.62 87 CYS A C 1
ATOM 695 O O . CYS A 1 87 ? -5.074 -7.078 10.801 1.00 96.62 87 CYS A O 1
ATOM 697 N N . ILE A 1 88 ? -6.399 -5.666 9.668 1.00 96.62 88 ILE A N 1
ATOM 698 C CA . ILE A 1 88 ? -6.070 -4.471 10.466 1.00 96.62 88 ILE A CA 1
ATOM 699 C C . ILE A 1 88 ? -6.416 -4.681 11.940 1.00 96.62 88 ILE A C 1
ATOM 701 O O . ILE A 1 88 ? -5.588 -4.417 12.813 1.00 96.62 88 ILE A O 1
ATOM 705 N N . ARG A 1 89 ? -7.611 -5.209 12.216 1.00 95.50 89 ARG A N 1
ATOM 706 C CA . ARG A 1 89 ? -8.087 -5.471 13.580 1.00 95.50 89 ARG A CA 1
ATOM 707 C C . ARG A 1 89 ? -7.356 -6.639 14.239 1.00 95.50 89 ARG A C 1
ATOM 709 O O . ARG A 1 89 ? -7.045 -6.571 15.425 1.00 95.50 89 ARG A O 1
ATOM 716 N N . SER A 1 90 ? -7.066 -7.693 13.481 1.00 97.19 90 SER A N 1
ATOM 717 C CA . SER A 1 90 ? -6.486 -8.929 14.013 1.00 97.19 90 SER A CA 1
ATOM 718 C C . SER A 1 90 ? -4.994 -8.824 14.332 1.00 97.19 90 SER A C 1
ATOM 720 O O . SER A 1 90 ? -4.517 -9.528 15.221 1.00 97.19 90 SER A O 1
ATOM 722 N N . TYR A 1 91 ? -4.243 -7.953 13.645 1.00 96.81 91 TYR A N 1
ATOM 723 C CA . TYR A 1 91 ? -2.775 -7.967 13.707 1.00 96.81 91 TYR A CA 1
ATOM 724 C C . TYR A 1 91 ? -2.120 -6.600 14.000 1.00 96.81 91 TYR A C 1
ATOM 726 O O . TYR A 1 91 ? -1.186 -6.204 13.301 1.00 96.81 91 TYR A O 1
ATOM 734 N N . PRO A 1 92 ? -2.499 -5.865 15.063 1.00 95.19 92 PRO A N 1
ATOM 735 C CA . PRO A 1 92 ? -1.988 -4.508 15.320 1.00 95.19 92 PRO A CA 1
ATOM 736 C C . PRO A 1 92 ? -0.455 -4.432 15.446 1.00 95.19 92 PRO A C 1
ATOM 738 O O . PRO A 1 92 ? 0.175 -3.505 14.934 1.00 95.19 92 PRO A O 1
ATOM 741 N N . LYS A 1 93 ? 0.177 -5.441 16.066 1.00 97.31 93 LYS A N 1
ATOM 742 C CA . LYS A 1 93 ? 1.645 -5.516 16.198 1.00 97.31 93 LYS A CA 1
ATOM 743 C C . LYS A 1 93 ? 2.345 -5.715 14.852 1.00 97.31 93 LYS A C 1
ATOM 745 O O . LYS A 1 93 ? 3.427 -5.169 14.643 1.00 97.31 93 LYS A O 1
ATOM 750 N N . TYR A 1 94 ? 1.733 -6.472 13.941 1.00 97.25 94 TYR A N 1
ATOM 751 C CA . TYR A 1 94 ? 2.267 -6.667 12.595 1.00 97.25 94 TYR A CA 1
ATOM 752 C C . TYR A 1 94 ? 2.303 -5.336 11.842 1.00 97.25 94 TYR A C 1
ATOM 754 O O . TYR A 1 94 ? 3.371 -4.935 11.376 1.00 97.25 94 TYR A O 1
ATOM 762 N N . TRP A 1 95 ? 1.185 -4.603 11.823 1.00 97.06 95 TRP A N 1
ATOM 763 C CA . TRP A 1 95 ? 1.089 -3.310 11.139 1.00 97.06 95 TRP A CA 1
ATOM 764 C C . TRP A 1 95 ? 2.083 -2.289 11.690 1.00 97.06 95 TRP A C 1
ATOM 766 O O . TRP A 1 95 ? 2.801 -1.650 10.918 1.00 97.06 95 TRP A O 1
ATOM 776 N N . ALA A 1 96 ? 2.218 -2.215 13.017 1.00 96.50 96 ALA A N 1
ATOM 777 C CA . ALA A 1 96 ? 3.237 -1.389 13.658 1.00 96.50 96 ALA A CA 1
ATOM 778 C C . ALA A 1 96 ? 4.664 -1.764 13.212 1.00 96.50 96 ALA A C 1
ATOM 780 O O . ALA A 1 96 ? 5.492 -0.883 12.984 1.00 96.50 96 ALA A O 1
ATOM 781 N N . SER A 1 97 ? 4.954 -3.059 13.033 1.00 97.81 97 SER A N 1
ATOM 782 C CA . SER A 1 97 ? 6.288 -3.525 12.634 1.00 97.81 97 SER A CA 1
ATOM 783 C C . SER A 1 97 ? 6.650 -3.215 11.172 1.00 97.81 97 SER A C 1
ATOM 785 O O . SER A 1 97 ? 7.830 -3.015 10.862 1.00 97.81 97 SER A O 1
ATOM 787 N N . ILE A 1 98 ? 5.661 -3.154 10.269 1.00 97.44 98 ILE A N 1
ATOM 788 C CA . ILE A 1 98 ? 5.898 -2.943 8.831 1.00 97.44 98 ILE A CA 1
ATOM 789 C C . ILE A 1 98 ? 5.766 -1.481 8.390 1.00 97.44 98 ILE A C 1
ATOM 791 O O . ILE A 1 98 ? 6.419 -1.094 7.417 1.00 97.44 98 ILE A O 1
ATOM 795 N N . LYS A 1 99 ? 5.007 -0.638 9.108 1.00 97.56 99 LYS A N 1
ATOM 796 C CA . LYS A 1 99 ? 4.828 0.795 8.792 1.00 97.56 99 LYS A CA 1
ATOM 797 C C . LYS A 1 99 ? 6.134 1.542 8.512 1.00 97.56 99 LYS A C 1
ATOM 799 O O . LYS A 1 99 ? 6.288 2.052 7.402 1.00 97.56 99 LYS A O 1
ATOM 804 N N . PRO A 1 100 ? 7.129 1.556 9.420 1.00 97.19 100 PRO A N 1
ATOM 805 C CA . PRO A 1 100 ? 8.360 2.300 9.169 1.00 97.19 100 PRO A CA 1
ATOM 806 C C . PRO A 1 100 ? 9.185 1.719 8.016 1.00 97.19 100 PRO A C 1
ATOM 808 O O . PRO A 1 100 ? 9.953 2.449 7.402 1.00 97.19 100 PRO A O 1
ATOM 811 N N . LYS A 1 101 ? 9.061 0.421 7.709 1.00 96.25 101 LYS A N 1
ATOM 812 C CA . LYS A 1 101 ? 9.817 -0.219 6.621 1.00 96.25 101 LYS A CA 1
ATOM 813 C C . LYS A 1 101 ? 9.198 0.074 5.259 1.00 96.25 101 LYS A C 1
ATOM 815 O O . LYS A 1 101 ? 9.923 0.400 4.328 1.00 96.25 101 LYS A O 1
ATOM 820 N N . THR A 1 102 ? 7.875 -0.005 5.158 1.00 97.12 102 THR A N 1
ATOM 821 C CA . THR A 1 102 ? 7.148 0.251 3.905 1.00 97.12 102 THR A CA 1
ATOM 822 C C . THR A 1 102 ? 7.255 1.714 3.477 1.00 97.12 102 THR A C 1
ATOM 824 O O . THR A 1 102 ? 7.502 1.978 2.305 1.00 97.12 102 THR A O 1
ATOM 827 N N . LEU A 1 103 ? 7.205 2.668 4.415 1.00 96.81 103 LEU A N 1
ATOM 828 C CA . LEU A 1 103 ? 7.350 4.101 4.119 1.00 96.81 103 LEU A CA 1
ATOM 829 C C . LEU A 1 103 ? 8.738 4.493 3.574 1.00 96.81 103 LEU A C 1
ATOM 831 O O . LEU A 1 103 ? 8.867 5.522 2.909 1.00 96.81 103 LEU A O 1
ATOM 835 N N . LYS A 1 104 ? 9.781 3.675 3.791 1.00 96.31 104 LYS A N 1
ATOM 836 C CA . LYS A 1 104 ? 11.134 3.958 3.272 1.00 96.31 104 LYS A CA 1
ATOM 837 C C . LYS A 1 104 ? 11.202 3.994 1.748 1.00 96.31 104 LYS A C 1
ATOM 839 O O . LYS A 1 104 ? 12.101 4.649 1.225 1.00 96.31 104 LYS A O 1
ATOM 844 N N . ILE A 1 105 ? 10.266 3.359 1.032 1.00 94.62 105 ILE A N 1
ATOM 845 C CA . ILE A 1 105 ? 10.261 3.336 -0.442 1.00 94.62 105 ILE A CA 1
ATOM 846 C C . ILE A 1 105 ? 10.304 4.743 -1.055 1.00 94.62 105 ILE A C 1
ATOM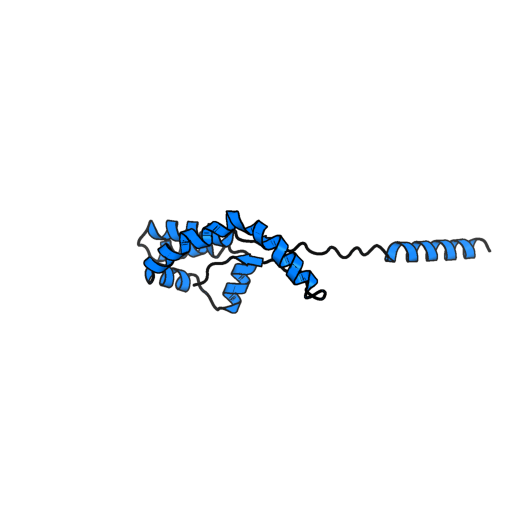 848 O O . ILE A 1 105 ? 10.929 4.959 -2.094 1.00 94.62 105 ILE A O 1
ATOM 852 N N . LYS A 1 106 ? 9.728 5.736 -0.368 1.00 92.06 106 LYS A N 1
ATOM 853 C CA . LYS A 1 106 ? 9.756 7.139 -0.789 1.00 92.06 106 LYS A CA 1
ATOM 854 C C . LYS A 1 106 ? 11.177 7.700 -0.900 1.00 92.06 106 LYS A C 1
ATOM 856 O O . LYS A 1 106 ? 11.439 8.502 -1.790 1.00 92.06 106 LYS A O 1
ATOM 861 N N . ALA A 1 107 ? 12.087 7.255 -0.035 1.00 91.88 107 ALA A N 1
ATOM 862 C CA . ALA A 1 107 ? 13.491 7.653 -0.062 1.00 91.88 107 ALA A CA 1
ATOM 863 C C . ALA A 1 107 ? 14.323 6.780 -1.014 1.00 91.88 107 ALA A C 1
ATOM 865 O O . ALA A 1 107 ? 15.163 7.306 -1.735 1.00 91.88 107 ALA A O 1
ATOM 866 N N . VAL A 1 108 ? 14.062 5.468 -1.049 1.00 90.88 108 VAL A N 1
ATOM 867 C CA . VAL A 1 108 ? 14.964 4.500 -1.705 1.00 90.88 108 VAL A CA 1
ATOM 868 C C . VAL A 1 108 ? 14.546 4.087 -3.120 1.00 90.88 108 VAL A C 1
ATOM 870 O O . VAL A 1 108 ? 15.267 3.342 -3.768 1.00 90.88 108 VAL A O 1
ATOM 873 N N . ASN A 1 109 ? 13.401 4.540 -3.646 1.00 89.50 109 ASN A N 1
ATOM 874 C CA . ASN A 1 109 ? 12.916 4.096 -4.967 1.00 89.50 109 ASN A CA 1
ATOM 875 C C . ASN A 1 109 ? 13.937 4.308 -6.099 1.00 89.50 109 ASN A C 1
ATOM 877 O O . ASN A 1 109 ? 14.074 3.432 -6.945 1.00 89.50 109 ASN A O 1
ATOM 881 N N . LYS A 1 110 ? 14.700 5.409 -6.087 1.00 89.88 110 LYS A N 1
ATOM 882 C CA . LYS A 1 110 ? 15.737 5.677 -7.100 1.00 89.88 110 LYS A CA 1
ATOM 883 C C . LYS A 1 110 ? 16.926 4.723 -7.015 1.00 89.88 110 LYS A C 1
ATOM 885 O O . LYS A 1 110 ? 17.617 4.508 -8.004 1.00 89.88 110 LYS A O 1
ATOM 890 N N . GLU A 1 111 ? 17.156 4.113 -5.854 1.00 91.75 111 GLU A N 1
ATOM 891 C CA . GLU A 1 111 ? 18.202 3.102 -5.689 1.00 91.75 111 GLU A CA 1
ATOM 892 C C . GLU A 1 111 ? 17.887 1.829 -6.485 1.00 91.75 111 GLU A C 1
ATOM 894 O O . GLU A 1 111 ? 18.784 1.024 -6.706 1.00 91.75 111 GLU A O 1
ATOM 899 N N . LEU A 1 112 ? 16.646 1.648 -6.957 1.00 89.06 112 LEU A N 1
ATOM 900 C CA . LEU A 1 112 ? 16.242 0.507 -7.781 1.00 89.06 112 LEU A CA 1
ATOM 901 C C . LEU A 1 112 ? 16.646 0.654 -9.258 1.00 89.06 112 LEU A C 1
ATOM 903 O O . LEU A 1 112 ? 16.774 -0.361 -9.947 1.00 89.06 112 LEU A O 1
ATOM 907 N N . ASP A 1 113 ? 16.893 1.875 -9.743 1.00 89.50 113 ASP A N 1
ATOM 908 C CA . ASP A 1 113 ? 17.179 2.143 -11.160 1.00 89.50 113 ASP A CA 1
ATOM 909 C C . ASP A 1 113 ? 18.395 1.356 -11.698 1.00 89.50 113 ASP A C 1
ATOM 911 O O . ASP A 1 113 ? 18.270 0.732 -12.759 1.00 89.50 113 ASP A O 1
ATOM 915 N N . PRO A 1 114 ? 19.547 1.278 -10.991 1.00 91.81 114 PRO A N 1
ATOM 916 C CA . PRO A 1 114 ? 20.691 0.487 -11.448 1.00 91.81 114 PRO A CA 1
ATOM 917 C C . PRO A 1 114 ? 20.380 -1.011 -11.543 1.00 91.81 114 PRO A C 1
ATOM 919 O O . PRO A 1 114 ? 20.845 -1.686 -12.463 1.00 91.81 114 PRO A O 1
ATOM 922 N N . TYR A 1 115 ? 19.564 -1.539 -10.627 1.00 91.25 115 TYR A N 1
ATOM 923 C CA . TYR A 1 115 ? 19.179 -2.950 -10.632 1.00 91.25 115 TYR A CA 1
ATOM 924 C C . TYR A 1 115 ? 18.231 -3.266 -11.789 1.00 91.25 115 TYR A C 1
ATOM 926 O O . TYR A 1 115 ? 18.404 -4.285 -12.456 1.00 91.25 115 TYR A O 1
ATOM 934 N N . ILE A 1 116 ? 17.281 -2.373 -12.084 1.00 89.81 116 ILE A N 1
ATOM 935 C CA . ILE A 1 116 ? 16.388 -2.488 -13.246 1.00 89.81 116 ILE A CA 1
ATOM 936 C C . ILE A 1 116 ? 17.200 -2.426 -14.546 1.00 89.81 116 ILE A C 1
ATOM 938 O O . ILE A 1 116 ? 16.983 -3.230 -15.456 1.00 89.81 116 ILE A O 1
ATOM 942 N N . ALA A 1 117 ? 18.173 -1.514 -14.629 1.00 89.75 117 ALA A N 1
ATOM 943 C CA . ALA A 1 117 ? 19.067 -1.412 -15.778 1.00 89.75 117 ALA A CA 1
ATOM 944 C C . ALA A 1 117 ? 19.893 -2.694 -15.973 1.00 89.75 117 ALA A C 1
ATOM 946 O O . ALA A 1 117 ? 19.982 -3.210 -17.091 1.00 89.75 117 ALA A O 1
ATOM 947 N N . ASN A 1 118 ? 20.440 -3.254 -14.889 1.00 92.56 118 ASN A N 1
ATOM 948 C CA . ASN A 1 118 ? 21.171 -4.516 -14.943 1.00 92.56 118 ASN A CA 1
ATOM 949 C C . ASN A 1 118 ? 20.263 -5.689 -15.345 1.00 92.56 118 ASN A C 1
ATOM 951 O O . ASN A 1 118 ? 20.642 -6.500 -16.186 1.00 92.56 118 ASN A O 1
ATOM 955 N N . PHE A 1 119 ? 19.037 -5.750 -14.820 1.00 90.50 119 PHE A N 1
ATOM 956 C CA . PHE A 1 119 ? 18.058 -6.769 -15.198 1.00 90.50 119 PHE A CA 1
ATOM 957 C C . PHE A 1 119 ? 17.744 -6.724 -16.700 1.00 90.50 119 PHE A C 1
ATOM 959 O O . PHE A 1 119 ? 17.771 -7.753 -17.371 1.00 90.50 119 PHE A O 1
ATOM 966 N N . LYS A 1 120 ? 17.551 -5.525 -17.264 1.00 88.81 120 LYS A N 1
ATOM 967 C CA . LYS A 1 120 ? 17.348 -5.339 -18.708 1.00 88.81 120 LYS A CA 1
ATOM 968 C C . LYS A 1 120 ? 18.556 -5.792 -19.538 1.00 88.81 120 LYS A C 1
ATOM 970 O O . LYS A 1 120 ? 18.374 -6.323 -20.629 1.00 88.81 120 LYS A O 1
ATOM 975 N N . LYS A 1 121 ? 19.781 -5.605 -19.032 1.00 91.69 121 LYS A N 1
ATOM 976 C CA . LYS A 1 121 ? 21.007 -6.082 -19.693 1.00 91.69 121 LYS A CA 1
ATOM 977 C C . LYS A 1 121 ? 21.077 -7.610 -19.726 1.00 91.69 121 LYS A C 1
ATOM 979 O O . LYS A 1 121 ? 21.463 -8.172 -20.745 1.00 91.69 121 LYS A O 1
ATOM 984 N N . LEU A 1 122 ? 20.705 -8.264 -18.625 1.00 95.19 122 LEU A N 1
ATOM 985 C CA . LEU A 1 122 ? 20.692 -9.726 -18.519 1.00 95.19 122 LEU A CA 1
ATOM 986 C C . LEU A 1 122 ? 19.581 -10.362 -19.364 1.00 95.19 122 LEU A C 1
ATOM 988 O O . LEU A 1 122 ? 19.761 -11.462 -19.877 1.00 95.19 122 LEU A O 1
ATOM 992 N N . TYR A 1 123 ? 18.464 -9.655 -19.554 1.00 92.38 123 TYR A N 1
ATOM 993 C CA . TYR A 1 123 ? 17.307 -10.139 -20.308 1.00 92.38 123 TYR A CA 1
ATOM 994 C C . TYR A 1 123 ? 16.867 -9.120 -21.375 1.00 92.38 123 TYR A C 1
ATOM 996 O O . TYR A 1 123 ? 15.872 -8.423 -21.181 1.00 92.38 123 TYR A O 1
ATOM 1004 N N . PRO A 1 124 ? 17.543 -9.033 -22.537 1.00 86.88 124 PRO A N 1
ATOM 1005 C CA . PRO A 1 124 ? 17.250 -8.014 -23.556 1.00 86.88 124 PRO A CA 1
ATOM 1006 C C . PRO A 1 124 ? 15.836 -8.086 -24.153 1.00 86.88 124 PRO A C 1
ATOM 1008 O O . PRO A 1 124 ? 15.311 -7.077 -24.617 1.00 86.88 124 PRO A O 1
ATOM 1011 N N . ALA A 1 125 ? 15.205 -9.266 -24.121 1.00 89.69 125 ALA A N 1
ATOM 1012 C CA . ALA A 1 125 ? 13.817 -9.466 -24.545 1.00 89.69 125 ALA A CA 1
ATOM 1013 C C . ALA A 1 125 ? 12.780 -8.977 -23.510 1.00 89.69 125 ALA A C 1
ATOM 1015 O O . ALA A 1 125 ? 11.575 -9.031 -23.767 1.00 89.69 125 ALA A O 1
ATOM 1016 N N . PHE A 1 126 ? 13.226 -8.521 -22.334 1.00 83.50 126 PHE A N 1
ATOM 1017 C CA . PHE A 1 126 ? 12.358 -8.004 -21.285 1.00 83.50 126 PHE A CA 1
ATOM 1018 C C . PHE A 1 126 ? 11.579 -6.779 -21.768 1.00 83.50 126 PHE A C 1
ATOM 1020 O O . PHE A 1 126 ? 12.146 -5.784 -22.228 1.00 83.50 126 PHE A O 1
ATOM 1027 N N . LYS A 1 127 ? 10.256 -6.841 -21.614 1.00 83.44 127 LYS A N 1
ATOM 1028 C CA . LYS A 1 127 ? 9.359 -5.724 -21.898 1.00 83.44 127 LYS A CA 1
ATOM 1029 C C . LYS A 1 127 ? 9.242 -4.856 -20.640 1.00 83.44 127 LYS A C 1
ATOM 1031 O O . LYS A 1 127 ? 8.786 -5.377 -19.624 1.00 83.44 127 LYS A O 1
ATOM 1036 N N . PRO A 1 128 ? 9.613 -3.563 -20.691 1.00 81.12 128 PRO A N 1
ATOM 1037 C CA . PRO A 1 128 ? 9.489 -2.670 -19.544 1.00 81.12 128 PRO A CA 1
ATOM 1038 C C . PRO A 1 128 ? 8.049 -2.630 -19.027 1.00 81.12 128 PRO A C 1
ATOM 1040 O O . PRO A 1 128 ? 7.109 -2.435 -19.802 1.00 81.12 128 PRO A O 1
ATOM 1043 N N . ALA A 1 129 ? 7.884 -2.793 -17.719 1.00 86.12 129 ALA A N 1
ATOM 1044 C CA . ALA A 1 129 ? 6.591 -2.749 -17.049 1.00 86.12 129 ALA A CA 1
ATOM 1045 C C . ALA A 1 129 ? 6.705 -1.925 -15.771 1.00 86.12 129 ALA A C 1
ATOM 1047 O O . ALA A 1 129 ? 7.738 -1.942 -15.109 1.00 86.12 129 ALA A O 1
ATOM 1048 N N . ASN A 1 130 ? 5.642 -1.206 -15.421 1.00 92.19 130 ASN A N 1
ATOM 1049 C CA . ASN A 1 130 ? 5.622 -0.441 -14.180 1.00 92.19 130 ASN A CA 1
ATOM 1050 C C . ASN A 1 130 ? 5.741 -1.387 -12.978 1.00 92.19 130 ASN A C 1
ATOM 1052 O O . ASN A 1 130 ? 5.093 -2.434 -12.939 1.00 92.19 130 ASN A O 1
ATOM 1056 N N . ILE A 1 131 ? 6.543 -0.992 -11.994 1.00 93.56 131 ILE A N 1
ATOM 1057 C CA . ILE A 1 131 ? 6.664 -1.689 -10.715 1.00 93.56 131 ILE A CA 1
ATOM 1058 C C . ILE A 1 131 ? 5.748 -0.983 -9.724 1.00 93.56 131 ILE A C 1
ATOM 1060 O O . ILE A 1 131 ? 5.888 0.219 -9.507 1.00 93.56 131 ILE A O 1
ATOM 1064 N N . TYR A 1 132 ? 4.837 -1.730 -9.108 1.00 96.25 132 TYR A N 1
ATOM 1065 C CA . TYR A 1 132 ? 3.898 -1.206 -8.123 1.00 96.25 132 TYR A CA 1
ATOM 1066 C C . TYR A 1 132 ? 4.233 -1.737 -6.730 1.00 96.25 132 TYR A C 1
ATOM 1068 O O . TYR A 1 132 ? 4.380 -2.942 -6.540 1.00 96.25 132 TYR A O 1
ATOM 1076 N N . PHE A 1 133 ? 4.329 -0.837 -5.756 1.00 97.31 133 PHE A N 1
ATOM 1077 C CA . PHE A 1 133 ? 4.430 -1.172 -4.339 1.00 97.31 133 PHE A CA 1
ATOM 1078 C C . PHE A 1 133 ? 3.054 -1.026 -3.694 1.00 97.31 133 PHE A C 1
ATOM 1080 O O . PHE A 1 133 ? 2.538 0.083 -3.581 1.00 97.31 133 PHE A O 1
ATOM 1087 N N . THR A 1 134 ? 2.480 -2.149 -3.269 1.00 97.19 134 THR A N 1
ATOM 1088 C CA . THR A 1 134 ? 1.125 -2.255 -2.711 1.00 97.19 134 THR A CA 1
ATOM 1089 C C . THR A 1 134 ? 1.158 -2.941 -1.340 1.00 97.19 134 THR A C 1
ATOM 1091 O O . THR A 1 134 ? 2.145 -3.589 -0.993 1.00 97.19 134 THR A O 1
ATOM 1094 N N . ILE A 1 135 ? 0.083 -2.833 -0.552 1.00 97.50 135 ILE A N 1
ATOM 1095 C CA . ILE A 1 135 ? -0.076 -3.528 0.735 1.00 97.50 135 ILE A CA 1
ATOM 1096 C C . ILE A 1 135 ? -1.273 -4.475 0.630 1.00 97.50 135 ILE A C 1
ATOM 1098 O O . ILE A 1 135 ? -2.392 -4.039 0.402 1.00 97.50 135 ILE A O 1
ATOM 1102 N N . GLY A 1 136 ? -1.032 -5.779 0.765 1.00 92.62 136 GLY A N 1
ATOM 1103 C CA . GLY A 1 136 ? -2.075 -6.810 0.699 1.00 92.62 136 GLY A CA 1
ATOM 1104 C C . GLY A 1 136 ? -2.889 -6.945 1.985 1.00 92.62 136 GLY A C 1
ATOM 1105 O O . GLY A 1 136 ? -2.464 -6.452 3.034 1.00 92.62 136 GLY A O 1
ATOM 1106 N N . ALA A 1 137 ? -4.051 -7.595 1.870 1.00 83.38 137 ALA A N 1
ATOM 1107 C CA . ALA A 1 137 ? -4.827 -8.098 3.002 1.00 83.38 137 ALA A CA 1
ATOM 1108 C C . ALA A 1 137 ? -4.259 -9.440 3.478 1.00 83.38 137 ALA A C 1
ATOM 1110 O O . ALA A 1 137 ? -3.823 -10.248 2.618 1.00 83.38 137 ALA A O 1
#

Radius of gyration: 24.69 Å; chains: 1; bounding box: 41×26×86 Å

Sequence (137 aa):
MKKLHTLYFSLIISFAVANNIQAQSKQQTIVYTDIDNFWVAFDSVQTTTDSLKQLNVLQRLYVDKGTPGLKAFMEAKGYTTEAWLACIRSYPKYWASIKPKTLKIKAVNKELDPYIANFKKLYPAFKPANIYFTIGA

Secondary structure (DSSP, 8-state):
-HHHHHHHHHHHHHHHHTT----------EE-HHHHHHHHHHHHHTT---HHHHHHHHIIIIITT--HHHHHHHHHHT--HHHHHHHHHH-HHHHHHHHHHHTTHHHHGGGGHHHHHHHHHH-TTPPP--EE-----

pLDDT: mean 87.51, std 16.01, range [50.66, 98.69]

Foldseek 3Di:
DVVVVVVVVVVVVVVVVVPPPPPPQPDAAEAEVLLVLQVQLLVVLVVDPDPVVNLVSQCVSHVVPDDPVVVVVCVVVVDDSVNVVVCSVPCVVVCVVCSVVSVCCVVCVVVCVVVVVVVCVVPVVDRRYYHYDHDGD